Protein AF-A0A2T2RBT6-F1 (afdb_monomer)

Nearest PDB structures (foldseek):
  3sc3-assembly1_B  TM=4.408E-01  e=9.111E+00  Shewanella amazonensis SB2B
  5ucz-assembly1_A  TM=2.717E-01  e=7.027E+00  Helicobacter pylori 26695

pLDDT: mean 86.54, std 10.67, range [39.09, 97.81]

Sequence (163 aa):
MIICHKYQFIFLKTRKTAGSSVEIALSRLCDENDIVTTIAEEELRQEEGGRAGKNIPKSWYQYSPKDIAKLFLPLPNRKPEKSLLHNHVSAKRVKRYVSSEIWNNYLKITIERNPWDKAISHYYWAKGAKENYPSLSEHLRRLSEKHLHALSNWKIYTIRDCS

Radius of gyration: 17.79 Å; Cα contacts (8 Å, |Δi|>4): 204; chains: 1; bounding box: 43×40×44 Å

Foldseek 3Di:
DKQAPVQLADELEFPPQPVVVVLLVCQLVHDPVMARAADPPQVVSVVSNGDGHDFADDDPVPADPVNVVLVPDPDPPDDPDHGLDHHLDFPVSVPVVDDVVSVVPGHYDYGDDDLVSLLVSVQCVVCPPPPPDDDSVVVVVVCCVPPVCPSPSQRSRDDDDPD

Secondary structure (DSSP, 8-state):
-EEETTTTEEEE--SSSSHHHHHHHHHTT--SSSEE---S-HHHHHHTTPPPP---PPPGGG--HHHHHHHHS--TT-PPP--SS-TT--HHHHHHHS-HHHHHHSEEEE----HHHHHHHHHHHHHTT-SS---HHHHHHHHHHH-TTTT--HHHH-S----

Mean predicted aligned error: 6.75 Å

Structure (mmCIF, N/CA/C/O backbone):
data_AF-A0A2T2RBT6-F1
#
_entry.id   AF-A0A2T2RBT6-F1
#
loop_
_atom_site.group_PDB
_atom_site.id
_atom_site.type_symbol
_atom_site.label_atom_id
_atom_site.label_alt_id
_atom_site.label_comp_id
_atom_site.label_asym_id
_atom_site.label_entity_id
_atom_site.label_seq_id
_atom_site.pdbx_PDB_ins_code
_atom_site.Cartn_x
_atom_site.Cartn_y
_atom_site.Cartn_z
_atom_site.occupancy
_atom_site.B_iso_or_equiv
_atom_site.auth_seq_id
_atom_site.auth_comp_id
_atom_site.auth_asym_id
_atom_site.auth_atom_id
_atom_site.pdbx_PDB_model_num
ATOM 1 N N . MET A 1 1 ? 0.363 2.378 3.155 1.00 92.38 1 MET A N 1
ATOM 2 C CA . MET A 1 1 ? -0.772 1.697 3.823 1.00 92.38 1 MET A CA 1
ATOM 3 C C . MET A 1 1 ? -0.956 2.342 5.178 1.00 92.38 1 MET A C 1
ATOM 5 O O . MET A 1 1 ? 0.039 2.682 5.807 1.00 92.38 1 MET A O 1
ATOM 9 N N . ILE A 1 2 ? -2.211 2.564 5.567 1.00 95.56 2 ILE A N 1
ATOM 10 C CA . ILE A 1 2 ? -2.559 3.284 6.796 1.00 95.56 2 ILE A CA 1
ATOM 11 C C . ILE A 1 2 ? -3.573 2.468 7.599 1.00 95.56 2 ILE A C 1
ATOM 13 O O . ILE A 1 2 ? -4.487 1.889 7.011 1.00 95.56 2 ILE A O 1
ATOM 17 N N . ILE A 1 3 ? -3.423 2.441 8.919 1.00 96.12 3 ILE A N 1
ATOM 18 C CA . ILE A 1 3 ? -4.477 2.092 9.875 1.00 96.12 3 ILE A CA 1
ATOM 19 C C . ILE A 1 3 ? -4.633 3.314 10.777 1.00 96.12 3 ILE A C 1
ATOM 21 O O . ILE A 1 3 ? -3.709 3.633 11.520 1.00 96.12 3 ILE A O 1
ATOM 25 N N . CYS A 1 4 ? -5.768 3.998 10.665 1.00 96.69 4 CYS A N 1
ATOM 26 C CA . CYS A 1 4 ? -6.098 5.167 11.467 1.00 96.69 4 CYS A CA 1
ATOM 27 C C . CYS A 1 4 ? -7.187 4.789 12.469 1.00 96.69 4 CYS A C 1
ATOM 29 O O . CYS A 1 4 ? -8.312 4.460 12.090 1.00 96.69 4 CYS A O 1
ATOM 31 N N . HIS A 1 5 ? -6.835 4.809 13.744 1.00 96.12 5 HIS A N 1
ATOM 32 C CA . HIS A 1 5 ? -7.687 4.525 14.882 1.00 96.12 5 HIS A CA 1
ATOM 33 C C . HIS A 1 5 ? -8.616 5.693 15.192 1.00 96.12 5 HIS A C 1
ATOM 35 O O . HIS A 1 5 ? -9.794 5.457 15.459 1.00 96.12 5 HIS A O 1
ATOM 41 N N . LYS A 1 6 ? -8.133 6.937 15.064 1.00 95.12 6 LYS A N 1
ATOM 42 C CA . LYS A 1 6 ? -8.924 8.150 15.323 1.00 95.12 6 LYS A CA 1
ATOM 43 C C . LYS A 1 6 ? -10.203 8.224 14.485 1.00 95.12 6 LYS A C 1
ATOM 45 O O . LYS A 1 6 ? -11.274 8.491 15.019 1.00 95.12 6 LYS A O 1
ATOM 50 N N . TYR A 1 7 ? -10.094 7.959 13.184 1.00 97.06 7 TYR A N 1
ATOM 51 C CA . TYR A 1 7 ? -11.226 7.962 12.244 1.00 97.06 7 TYR A CA 1
ATOM 52 C C . TYR A 1 7 ? -11.655 6.554 11.812 1.00 97.06 7 TYR A C 1
ATOM 54 O O . TYR A 1 7 ? -12.448 6.407 10.884 1.00 97.06 7 TYR A O 1
ATOM 62 N N . GLN A 1 8 ? -11.119 5.523 12.470 1.00 97.31 8 GLN A N 1
ATOM 63 C CA . GLN A 1 8 ? -11.483 4.120 12.278 1.00 97.31 8 GLN A CA 1
ATOM 64 C C . GLN A 1 8 ? -11.481 3.674 10.807 1.00 97.31 8 GLN A C 1
ATOM 66 O O . GLN A 1 8 ? -12.462 3.119 10.307 1.00 97.31 8 GLN A O 1
ATOM 71 N N . PHE A 1 9 ? -10.371 3.884 10.095 1.00 97.75 9 PHE A N 1
ATOM 72 C CA . PHE A 1 9 ? -10.214 3.401 8.722 1.00 97.75 9 PHE A CA 1
ATOM 73 C C . PHE A 1 9 ? -8.903 2.647 8.487 1.00 97.75 9 PHE A C 1
ATOM 75 O O . PHE A 1 9 ? -7.900 2.823 9.175 1.00 97.75 9 PHE A O 1
ATOM 82 N N . ILE A 1 10 ? -8.907 1.801 7.459 1.00 97.31 10 ILE A N 1
ATOM 83 C CA . ILE A 1 10 ? -7.750 1.064 6.958 1.00 97.31 10 ILE A CA 1
ATOM 84 C C . ILE A 1 10 ? -7.601 1.375 5.469 1.00 97.31 10 ILE A C 1
ATOM 86 O O . ILE A 1 10 ? -8.445 0.985 4.662 1.00 97.31 10 ILE A O 1
ATOM 90 N N . PHE A 1 11 ? -6.508 2.031 5.085 1.00 97.06 11 PHE A N 1
ATOM 91 C CA . PHE A 1 11 ? -6.161 2.261 3.685 1.00 97.06 11 PHE A CA 1
ATOM 92 C C . PHE A 1 11 ? -5.228 1.164 3.155 1.00 97.06 11 PHE A C 1
ATOM 94 O O . PHE A 1 11 ? -4.020 1.130 3.433 1.00 97.06 11 PHE A O 1
ATOM 101 N N . LEU A 1 12 ? -5.791 0.272 2.342 1.00 95.38 12 LEU A N 1
ATOM 102 C CA . LEU A 1 12 ? -5.097 -0.839 1.696 1.00 95.38 12 LEU A CA 1
ATOM 103 C C . LEU A 1 12 ? -4.461 -0.360 0.384 1.00 95.38 12 LEU A C 1
ATOM 105 O O . LEU A 1 12 ? -5.086 -0.366 -0.678 1.00 95.38 12 LEU A O 1
ATOM 109 N N . LYS A 1 13 ? -3.195 0.066 0.466 1.00 92.62 13 LYS A N 1
ATOM 110 C CA . LYS A 1 13 ? -2.447 0.634 -0.668 1.00 92.62 13 LYS A CA 1
ATOM 111 C C . LYS A 1 13 ? -2.132 -0.415 -1.741 1.00 92.62 13 LYS A C 1
ATOM 113 O O . LYS A 1 13 ? -1.293 -1.293 -1.534 1.00 92.62 13 LYS A O 1
ATOM 118 N N . THR A 1 14 ? -2.700 -0.258 -2.928 1.00 91.19 14 THR A N 1
ATOM 119 C CA . THR A 1 14 ? -2.470 -1.094 -4.120 1.00 91.19 14 THR A CA 1
ATOM 120 C C . THR A 1 14 ? -1.301 -0.604 -4.978 1.00 91.19 14 THR A C 1
ATOM 122 O O . THR A 1 14 ? -0.799 0.506 -4.796 1.00 91.19 14 THR A O 1
ATOM 125 N N . ARG A 1 15 ? -0.800 -1.448 -5.891 1.00 87.81 15 ARG A N 1
ATOM 126 C CA . ARG A 1 15 ? 0.335 -1.111 -6.766 1.00 87.81 15 ARG A CA 1
ATOM 127 C C . ARG A 1 15 ? -0.147 -0.367 -8.006 1.00 87.81 15 ARG A C 1
ATOM 129 O O . ARG A 1 15 ? -1.138 -0.763 -8.611 1.00 87.81 15 ARG A O 1
ATOM 136 N N . LYS A 1 16 ? 0.638 0.626 -8.445 1.00 85.75 16 LYS A N 1
ATOM 137 C CA . LYS A 1 16 ? 0.480 1.327 -9.740 1.00 85.75 16 LYS A CA 1
ATOM 138 C C . LYS A 1 16 ? -0.869 2.052 -9.911 1.00 85.75 16 LYS A C 1
ATOM 140 O O . LYS A 1 16 ? -1.348 2.234 -11.023 1.00 85.75 16 LYS A O 1
ATOM 145 N N . THR A 1 17 ? -1.444 2.508 -8.803 1.00 79.44 17 THR A N 1
ATOM 146 C CA . THR A 1 17 ? -2.743 3.203 -8.720 1.00 79.44 17 THR A CA 1
ATOM 147 C C . THR A 1 17 ? -2.612 4.654 -8.249 1.00 79.44 17 THR A C 1
ATOM 149 O O . THR A 1 17 ? -3.573 5.225 -7.755 1.00 79.44 17 THR A O 1
ATOM 152 N N . ALA A 1 18 ? -1.408 5.237 -8.330 1.00 80.62 18 ALA A N 1
ATOM 153 C CA . ALA A 1 18 ? -1.083 6.529 -7.711 1.00 80.62 18 ALA A CA 1
ATOM 154 C C . ALA A 1 18 ? -1.364 6.581 -6.192 1.00 80.62 18 ALA A C 1
ATOM 156 O O . ALA A 1 18 ? -1.452 7.649 -5.606 1.00 80.62 18 ALA A O 1
ATOM 157 N N . GLY A 1 19 ? -1.433 5.428 -5.515 1.00 86.25 19 GLY A N 1
ATOM 158 C CA . GLY A 1 19 ? -1.776 5.369 -4.093 1.00 86.25 19 GLY A CA 1
ATOM 159 C C . GLY A 1 19 ? -0.799 6.069 -3.139 1.00 86.25 19 GLY A C 1
ATOM 160 O O . GLY A 1 19 ? -1.127 6.186 -1.966 1.00 86.25 19 GLY A O 1
ATOM 161 N N . SER A 1 20 ? 0.388 6.510 -3.584 1.00 90.31 20 SER A N 1
ATOM 162 C CA . SER A 1 20 ? 1.289 7.321 -2.745 1.00 90.31 20 SER A CA 1
ATOM 163 C C . SER A 1 20 ? 0.727 8.717 -2.472 1.00 90.31 20 SER A C 1
ATOM 165 O O . SER A 1 20 ? 0.800 9.146 -1.329 1.00 90.31 20 SER A O 1
ATOM 167 N N . SER A 1 21 ? 0.108 9.389 -3.451 1.00 92.00 21 SER A N 1
ATOM 168 C CA . SER A 1 21 ? -0.460 10.730 -3.231 1.00 92.00 21 SER A CA 1
ATOM 169 C C . SER A 1 21 ? -1.634 10.689 -2.254 1.00 92.00 21 SER A C 1
ATOM 171 O O . SER A 1 21 ? -1.704 11.490 -1.329 1.00 92.00 21 SER A O 1
ATOM 173 N N . VAL A 1 22 ? -2.513 9.693 -2.393 1.00 93.62 22 VAL A N 1
ATOM 174 C CA . VAL A 1 22 ? -3.621 9.495 -1.447 1.00 93.62 22 VAL A CA 1
ATOM 175 C C . VAL A 1 22 ? -3.112 9.096 -0.068 1.00 93.62 22 VAL A C 1
ATOM 177 O O . VAL A 1 22 ? -3.655 9.545 0.933 1.00 93.62 22 VAL A O 1
ATOM 180 N N . GLU A 1 23 ? -2.047 8.301 0.015 1.00 94.06 23 GLU A N 1
ATOM 181 C CA . GLU A 1 23 ? -1.426 7.999 1.303 1.00 94.06 23 GLU A CA 1
ATOM 182 C C . GLU A 1 23 ? -0.849 9.242 1.986 1.00 94.06 23 GLU A C 1
ATOM 184 O O . GLU A 1 23 ? -1.003 9.365 3.194 1.00 94.06 23 GLU A O 1
ATOM 189 N N . ILE A 1 24 ? -0.218 10.155 1.239 1.00 95.06 24 ILE A N 1
ATOM 190 C CA . ILE A 1 24 ? 0.266 11.440 1.768 1.00 95.06 24 ILE A CA 1
ATOM 191 C C . ILE A 1 24 ? -0.907 12.292 2.265 1.00 95.06 24 ILE A C 1
ATOM 193 O O . ILE A 1 24 ? -0.877 12.791 3.385 1.00 95.06 24 ILE A O 1
ATOM 197 N N . ALA A 1 25 ? -1.978 12.403 1.477 1.00 95.12 25 ALA A N 1
ATOM 198 C CA . ALA A 1 25 ? -3.156 13.167 1.876 1.00 95.12 25 ALA A CA 1
ATOM 199 C C . ALA A 1 25 ? -3.825 12.586 3.136 1.00 95.12 25 ALA A C 1
ATOM 201 O O . ALA A 1 25 ? -4.150 13.320 4.066 1.00 95.12 25 ALA A O 1
ATOM 202 N N . LEU A 1 26 ? -4.000 11.262 3.194 1.00 96.00 26 LEU A N 1
ATOM 203 C CA . LEU A 1 26 ? -4.628 10.579 4.328 1.00 96.00 26 LEU A CA 1
ATOM 204 C C . LEU A 1 26 ? -3.737 10.543 5.575 1.00 96.00 26 LEU A C 1
ATOM 206 O O . LEU A 1 26 ? -4.268 10.513 6.685 1.00 96.00 26 LEU A O 1
ATOM 210 N N . SER A 1 27 ? -2.407 10.559 5.438 1.00 96.19 27 SER A N 1
ATOM 211 C CA . SER A 1 27 ? -1.513 10.532 6.603 1.00 96.19 27 SER A CA 1
ATOM 212 C C . SER A 1 27 ? -1.588 11.810 7.438 1.00 96.19 27 SER A C 1
ATOM 214 O O . SER A 1 27 ? -1.213 11.781 8.605 1.00 96.19 27 SER A O 1
ATOM 216 N N . ARG A 1 28 ? -2.123 12.911 6.895 1.00 96.44 28 ARG A N 1
ATOM 217 C CA . ARG A 1 28 ? -2.422 14.154 7.636 1.00 96.44 28 ARG A CA 1
ATOM 218 C C . ARG A 1 28 ? -3.503 13.975 8.703 1.00 96.44 28 ARG A C 1
ATOM 220 O O . ARG A 1 28 ? -3.596 14.769 9.630 1.00 96.44 28 ARG A O 1
ATOM 227 N N . LEU A 1 29 ? -4.339 12.947 8.560 1.00 96.25 29 LEU A N 1
ATOM 228 C CA . LEU A 1 29 ? -5.391 12.616 9.521 1.00 96.25 29 LEU A CA 1
ATOM 229 C C . LEU A 1 29 ? -4.886 11.728 10.665 1.00 96.25 29 LEU A C 1
ATOM 231 O O . LEU A 1 29 ? -5.641 11.493 11.607 1.00 96.25 29 LEU A O 1
ATOM 235 N N . CYS A 1 30 ? -3.656 11.214 10.559 1.00 95.62 30 CYS A N 1
ATOM 236 C CA . CYS A 1 30 ? -3.122 10.204 11.462 1.00 95.62 30 CYS A CA 1
ATOM 237 C C . CYS A 1 30 ? -2.373 10.812 12.652 1.00 95.62 30 CYS A C 1
ATOM 239 O O . CYS A 1 30 ? -1.690 11.827 12.505 1.00 95.62 30 CYS A O 1
ATOM 241 N N . ASP A 1 31 ? -2.441 10.144 13.801 1.00 93.31 31 ASP A N 1
ATOM 242 C CA . ASP A 1 31 ? -1.726 10.520 15.024 1.00 93.31 31 ASP A CA 1
ATOM 243 C C . ASP A 1 31 ? -0.603 9.528 15.404 1.00 93.31 31 ASP A C 1
ATOM 245 O O . ASP A 1 31 ? -0.053 8.812 14.563 1.00 93.31 31 ASP A O 1
ATOM 249 N N . GLU A 1 32 ? -0.152 9.562 16.657 1.00 91.12 32 GLU A N 1
ATOM 250 C CA . GLU A 1 32 ? 0.917 8.710 17.190 1.00 91.12 32 GLU A CA 1
ATOM 251 C C . GLU A 1 32 ? 0.526 7.251 17.435 1.00 91.12 32 GLU A C 1
ATOM 253 O O . GLU A 1 32 ? 1.410 6.390 17.439 1.00 91.12 32 GLU A O 1
ATOM 258 N N . ASN A 1 33 ? -0.765 6.973 17.614 1.00 91.19 33 ASN A N 1
ATOM 259 C CA . ASN A 1 33 ? -1.278 5.622 17.818 1.00 91.19 33 ASN A CA 1
ATOM 260 C C . ASN A 1 33 ? -1.530 4.915 16.482 1.00 91.19 33 ASN A C 1
ATOM 262 O O . ASN A 1 33 ? -1.629 3.689 16.433 1.00 91.19 33 ASN A O 1
ATOM 266 N N . ASP A 1 34 ? -1.605 5.686 15.399 1.00 94.25 34 ASP A N 1
ATOM 267 C CA . ASP A 1 34 ? -1.874 5.206 14.055 1.00 94.25 34 ASP A CA 1
ATOM 268 C C . ASP A 1 34 ? -0.663 4.555 13.387 1.00 94.25 34 ASP A C 1
ATOM 270 O O . ASP A 1 34 ? 0.507 4.852 13.646 1.00 94.25 34 ASP A O 1
ATOM 274 N N . ILE A 1 35 ? -0.955 3.659 12.448 1.00 93.56 35 ILE A N 1
ATOM 275 C CA . ILE A 1 35 ? 0.067 2.964 11.675 1.00 93.56 35 ILE A CA 1
ATOM 276 C C . ILE A 1 35 ? 0.111 3.561 10.284 1.00 93.56 35 ILE A C 1
ATOM 278 O O . ILE A 1 35 ? -0.806 3.374 9.490 1.00 93.56 35 ILE A O 1
ATOM 282 N N . VAL A 1 36 ? 1.232 4.195 9.959 1.00 93.88 36 VAL A N 1
ATOM 283 C CA . VAL A 1 36 ? 1.540 4.690 8.617 1.00 93.88 36 VAL A CA 1
ATOM 284 C C . VAL A 1 36 ? 2.797 3.984 8.130 1.00 93.88 36 VAL A C 1
ATOM 286 O O . VAL A 1 36 ? 3.830 4.012 8.795 1.00 93.88 36 VAL A O 1
ATOM 289 N N . THR A 1 37 ? 2.739 3.322 6.975 1.00 92.31 37 THR A N 1
ATOM 290 C CA . THR A 1 37 ? 3.936 2.688 6.404 1.00 92.31 37 THR A CA 1
ATOM 291 C C . THR A 1 37 ? 4.845 3.713 5.726 1.00 92.31 37 THR A C 1
ATOM 293 O O . THR A 1 37 ? 4.383 4.709 5.165 1.00 92.31 37 THR A O 1
ATOM 296 N N . THR A 1 38 ? 6.147 3.439 5.728 1.00 89.94 38 THR A N 1
ATOM 297 C CA . THR A 1 38 ? 7.153 4.230 5.001 1.00 89.94 38 THR A CA 1
ATOM 298 C C . THR A 1 38 ? 6.905 4.203 3.490 1.00 89.94 38 THR A C 1
ATOM 300 O O . THR A 1 38 ? 6.496 3.177 2.929 1.00 89.94 38 THR A O 1
ATOM 303 N N . ILE A 1 39 ? 7.131 5.333 2.820 1.00 89.38 39 ILE A N 1
ATOM 304 C CA . ILE A 1 39 ? 7.083 5.456 1.353 1.00 89.38 39 ILE A CA 1
ATOM 305 C C . ILE A 1 39 ? 8.401 6.030 0.828 1.00 89.38 39 ILE A C 1
ATOM 307 O O . ILE A 1 39 ? 9.287 6.347 1.612 1.00 89.38 39 ILE A O 1
ATOM 311 N N . ALA A 1 40 ? 8.563 6.076 -0.496 1.00 87.50 40 ALA A N 1
ATOM 312 C CA . ALA A 1 40 ? 9.757 6.671 -1.094 1.00 87.50 40 ALA A CA 1
ATOM 313 C C . ALA A 1 40 ? 9.716 8.204 -1.018 1.00 87.50 40 ALA A C 1
ATOM 315 O O . ALA A 1 40 ? 10.754 8.831 -0.899 1.00 87.50 40 ALA A O 1
ATOM 316 N N . GLU A 1 41 ? 8.516 8.780 -1.075 1.00 90.81 41 GLU A N 1
ATOM 317 C CA . GLU A 1 41 ? 8.254 10.218 -1.089 1.00 90.81 41 GLU A CA 1
ATOM 318 C C . GLU A 1 41 ? 8.011 10.775 0.331 1.00 90.81 41 GLU A C 1
ATOM 320 O O . GLU A 1 41 ? 6.989 11.412 0.592 1.00 90.81 41 GLU A O 1
ATOM 325 N N . GLU A 1 42 ? 8.889 10.455 1.286 1.00 91.25 42 GLU A N 1
ATOM 326 C CA . GLU A 1 42 ? 8.681 10.809 2.699 1.00 91.25 42 GLU A CA 1
ATOM 327 C C . GLU A 1 42 ? 8.893 12.305 2.962 1.00 91.25 42 GLU A C 1
ATOM 329 O O . GLU A 1 42 ? 8.171 12.879 3.773 1.00 91.25 42 GLU A O 1
ATOM 334 N N . GLU A 1 43 ? 9.815 12.947 2.239 1.00 92.56 43 GLU A N 1
ATOM 335 C CA . GLU A 1 43 ? 10.034 14.395 2.310 1.00 92.56 43 GLU A CA 1
ATOM 336 C C . GLU A 1 43 ? 8.761 15.148 1.902 1.00 92.56 43 GLU A C 1
ATOM 338 O O . GLU A 1 43 ? 8.225 15.931 2.683 1.00 92.56 43 GLU A O 1
ATOM 343 N N . LEU A 1 44 ? 8.190 14.798 0.742 1.00 93.44 44 LEU A N 1
ATOM 344 C CA . LEU A 1 44 ? 6.924 15.364 0.259 1.00 93.44 44 LEU A CA 1
ATOM 345 C C . LEU A 1 44 ? 5.776 15.127 1.244 1.00 93.44 44 LEU A C 1
ATOM 347 O O . LEU A 1 44 ? 4.920 15.986 1.437 1.00 93.44 44 LEU A O 1
ATOM 351 N N . ARG A 1 45 ? 5.738 13.955 1.892 1.00 94.12 45 ARG A N 1
ATOM 352 C CA . ARG A 1 45 ? 4.727 13.681 2.916 1.00 94.12 45 ARG A CA 1
ATOM 353 C C . ARG A 1 45 ? 4.818 14.675 4.069 1.00 94.12 45 ARG A C 1
ATOM 355 O O . ARG A 1 45 ? 3.781 15.136 4.537 1.00 94.12 45 ARG A O 1
ATOM 362 N N . GLN A 1 46 ? 6.028 14.946 4.546 1.00 93.31 46 GLN A N 1
ATOM 363 C CA . GLN A 1 46 ? 6.257 15.850 5.669 1.00 93.31 46 GLN A CA 1
ATOM 364 C C . GLN A 1 46 ? 5.965 17.304 5.290 1.00 93.31 46 GLN A C 1
ATOM 366 O O . GLN A 1 46 ? 5.325 18.003 6.071 1.00 93.31 46 GLN A O 1
ATOM 371 N N . GLU A 1 47 ? 6.361 17.729 4.087 1.00 95.38 47 GLU A N 1
ATOM 372 C CA . GLU A 1 47 ? 6.052 19.058 3.539 1.00 95.38 47 GLU A CA 1
ATOM 373 C C . GLU A 1 47 ? 4.539 19.318 3.478 1.00 95.38 47 GLU A C 1
ATOM 375 O O . GLU A 1 47 ? 4.070 20.384 3.870 1.00 95.38 47 GLU A O 1
ATOM 380 N N . GLU A 1 48 ? 3.753 18.308 3.097 1.00 95.00 48 GLU A N 1
ATOM 381 C CA . GLU A 1 48 ? 2.284 18.365 3.070 1.00 95.00 48 GLU A CA 1
ATOM 382 C C . GLU A 1 48 ? 1.627 18.227 4.464 1.00 95.00 48 GLU A C 1
ATOM 384 O O . GLU A 1 48 ? 0.399 18.125 4.580 1.00 95.00 48 GLU A O 1
ATOM 389 N N . GLY A 1 49 ? 2.420 18.193 5.541 1.00 93.50 49 GLY A N 1
ATOM 390 C CA . GLY A 1 49 ? 1.950 18.048 6.924 1.00 93.50 49 GLY A CA 1
ATOM 391 C C . GLY A 1 49 ? 1.465 16.639 7.276 1.00 93.50 49 GLY A C 1
ATOM 392 O O . GLY A 1 49 ? 0.713 16.448 8.233 1.00 93.50 49 GLY A O 1
ATOM 393 N N . GLY A 1 50 ? 1.835 15.639 6.480 1.00 93.19 50 GLY A N 1
ATOM 394 C CA . GLY A 1 50 ? 1.471 14.246 6.685 1.00 93.19 50 GLY A CA 1
ATOM 395 C C . GLY A 1 50 ? 2.328 13.556 7.747 1.00 93.19 50 GLY A C 1
ATOM 396 O O . GLY A 1 50 ? 3.526 13.802 7.886 1.00 93.19 50 GLY A O 1
ATOM 397 N N . ARG A 1 51 ? 1.728 12.610 8.477 1.00 93.44 51 ARG A N 1
ATOM 398 C CA . ARG A 1 51 ? 2.426 11.828 9.504 1.00 93.44 51 ARG A CA 1
ATOM 399 C C . ARG A 1 51 ? 3.511 10.937 8.903 1.00 93.44 51 ARG A C 1
ATOM 401 O O . ARG A 1 51 ? 3.213 10.094 8.059 1.00 93.44 51 ARG A O 1
ATOM 408 N N . ALA A 1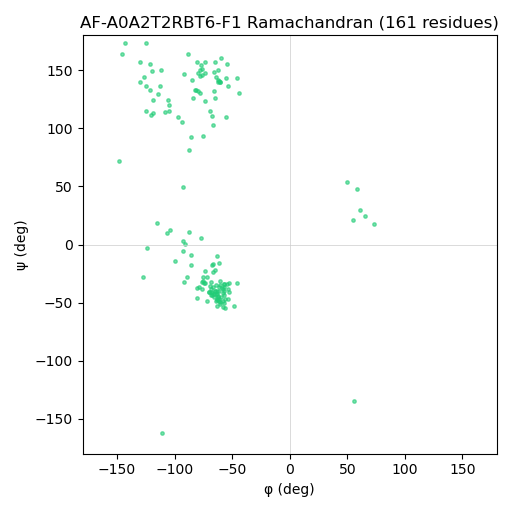 52 ? 4.738 11.053 9.414 1.00 91.69 52 ALA A N 1
ATOM 409 C CA . ALA A 1 52 ? 5.847 10.232 8.942 1.00 91.69 52 ALA A CA 1
ATOM 410 C C . ALA A 1 52 ? 5.603 8.727 9.155 1.00 91.69 52 ALA A C 1
ATOM 412 O O . ALA A 1 52 ? 5.096 8.312 10.202 1.00 91.69 52 ALA A O 1
ATOM 413 N N . GLY A 1 53 ? 5.998 7.915 8.177 1.00 88.69 53 GLY A N 1
ATOM 414 C CA . GLY A 1 53 ? 5.839 6.468 8.202 1.00 88.69 53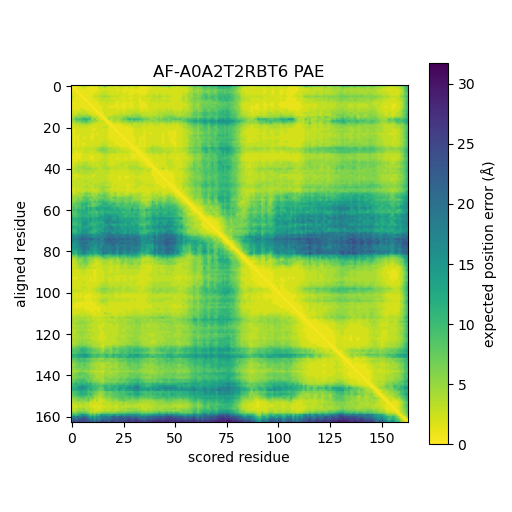 GLY A CA 1
ATOM 415 C C . GLY A 1 53 ? 6.814 5.784 9.159 1.00 88.69 53 GLY A C 1
ATOM 416 O O . GLY A 1 53 ? 7.961 6.199 9.313 1.00 88.69 53 GLY A O 1
ATOM 417 N N . LYS A 1 54 ? 6.385 4.677 9.769 1.00 85.50 54 LYS A N 1
ATOM 418 C CA . LYS A 1 54 ? 7.205 3.860 10.669 1.00 85.50 54 LYS A CA 1
ATOM 419 C C . LYS A 1 54 ? 7.232 2.409 10.201 1.00 85.50 54 LYS A C 1
ATOM 421 O O . LYS A 1 54 ? 6.211 1.827 9.838 1.00 85.50 54 LYS A O 1
ATOM 426 N N . ASN A 1 55 ? 8.417 1.804 10.223 1.00 79.62 55 ASN A N 1
ATOM 427 C CA . ASN A 1 55 ? 8.555 0.369 9.995 1.00 79.62 55 ASN A CA 1
ATOM 428 C C . ASN A 1 55 ? 8.202 -0.386 11.279 1.00 79.62 55 ASN A C 1
ATOM 430 O O . ASN A 1 55 ? 8.695 -0.058 12.357 1.00 79.62 55 ASN A O 1
ATOM 434 N N . ILE A 1 56 ? 7.371 -1.417 11.151 1.00 79.88 56 ILE A N 1
ATOM 435 C CA . ILE A 1 56 ? 6.995 -2.290 12.260 1.00 79.88 56 ILE A CA 1
ATOM 436 C C . ILE A 1 56 ? 7.904 -3.519 12.191 1.00 79.88 56 ILE A C 1
ATOM 438 O O . ILE A 1 56 ? 7.768 -4.310 11.251 1.00 79.88 56 ILE A O 1
ATOM 442 N N . PRO A 1 57 ? 8.847 -3.699 13.130 1.00 73.25 57 PRO A N 1
ATOM 443 C CA . PRO A 1 57 ? 9.719 -4.865 13.119 1.00 73.25 57 PRO A CA 1
ATOM 444 C C . PRO A 1 57 ? 8.896 -6.144 13.294 1.00 73.25 57 PRO A C 1
ATOM 446 O O . PRO A 1 57 ? 7.828 -6.146 13.911 1.00 73.25 57 PRO A O 1
ATOM 449 N N . LYS A 1 58 ? 9.382 -7.247 12.728 1.00 75.19 58 LYS A N 1
ATOM 450 C CA . LYS A 1 58 ? 8.788 -8.558 12.976 1.00 75.19 58 LYS A CA 1
ATOM 451 C C . LYS A 1 58 ? 9.201 -9.067 14.352 1.00 75.19 58 LYS A C 1
ATOM 453 O O . LYS A 1 58 ? 10.338 -8.883 14.773 1.00 75.19 58 LYS A O 1
ATOM 458 N N . SER A 1 59 ? 8.301 -9.787 15.013 1.00 76.19 59 SER A N 1
ATOM 459 C CA . SER A 1 59 ? 8.675 -10.623 16.158 1.00 76.19 59 SER A CA 1
ATOM 460 C C . SER A 1 59 ? 9.358 -11.900 15.668 1.00 76.19 59 SER A C 1
ATOM 462 O O . SER A 1 59 ? 9.036 -12.394 14.589 1.00 76.19 59 SER A O 1
ATOM 464 N N . TRP A 1 60 ? 10.252 -12.477 16.471 1.00 68.31 60 TRP A N 1
ATOM 465 C CA . TRP A 1 60 ? 11.074 -13.632 16.088 1.00 68.31 60 TRP A CA 1
ATOM 466 C C . TRP A 1 60 ? 10.277 -14.857 15.586 1.00 68.31 60 TRP A C 1
ATOM 468 O O . TRP A 1 60 ? 10.696 -15.520 14.642 1.00 68.31 60 TRP A O 1
ATOM 478 N N . TYR A 1 61 ? 9.074 -15.108 16.118 1.00 73.25 61 TYR A N 1
ATOM 479 C CA . TYR A 1 61 ? 8.184 -16.189 15.657 1.00 73.25 61 TYR A CA 1
ATOM 480 C C . TYR A 1 61 ? 7.638 -15.992 14.230 1.00 73.25 61 TYR A C 1
ATOM 482 O O . TYR A 1 61 ? 7.101 -16.915 13.624 1.00 73.25 61 TYR A O 1
ATOM 490 N N . GLN A 1 62 ? 7.713 -14.772 13.693 1.00 74.25 62 GLN A N 1
ATOM 491 C CA . GLN A 1 62 ? 7.215 -14.423 12.359 1.00 74.25 62 GLN A CA 1
ATOM 492 C C . GLN A 1 62 ? 8.291 -14.573 11.273 1.00 74.25 62 GLN A C 1
ATOM 494 O O . GLN A 1 62 ? 8.035 -14.280 10.095 1.00 74.25 62 GLN A O 1
ATOM 499 N N . TYR A 1 63 ? 9.499 -14.993 11.652 1.00 70.88 63 TYR A N 1
ATOM 500 C CA . TYR A 1 63 ? 10.581 -15.278 10.725 1.00 70.88 63 TYR A CA 1
ATOM 501 C C . TYR A 1 63 ? 10.392 -16.674 10.148 1.00 70.88 63 TYR A C 1
ATOM 503 O O . TYR A 1 63 ? 10.157 -17.641 10.869 1.00 70.88 63 TYR A O 1
ATOM 511 N N . SER A 1 64 ? 10.514 -16.795 8.828 1.00 75.12 64 SER A N 1
ATOM 512 C CA . SER A 1 64 ? 10.631 -18.120 8.225 1.00 75.12 64 SER A CA 1
ATOM 513 C C . SER A 1 64 ? 12.025 -18.698 8.504 1.00 75.12 64 SER A C 1
ATOM 515 O O . SER A 1 64 ? 12.974 -17.924 8.649 1.00 75.12 64 SER A O 1
ATOM 517 N N . PRO A 1 65 ? 12.215 -20.029 8.472 1.00 78.31 65 PRO A N 1
ATOM 518 C CA . PRO A 1 65 ? 13.544 -20.631 8.619 1.00 78.31 65 PRO A CA 1
ATOM 519 C C . PRO A 1 65 ? 14.589 -20.053 7.647 1.00 78.31 65 PRO A C 1
ATOM 521 O O . PRO A 1 65 ? 15.751 -19.884 8.000 1.00 78.31 65 PRO A O 1
ATOM 524 N N . LYS A 1 66 ? 14.168 -19.660 6.434 1.00 76.00 66 LYS A N 1
ATOM 525 C CA . LYS A 1 66 ? 15.028 -18.985 5.446 1.00 76.00 66 LYS A CA 1
ATOM 526 C C . LYS A 1 66 ? 15.416 -17.562 5.859 1.00 76.00 66 LYS A C 1
ATOM 528 O O . LYS A 1 66 ? 16.521 -17.128 5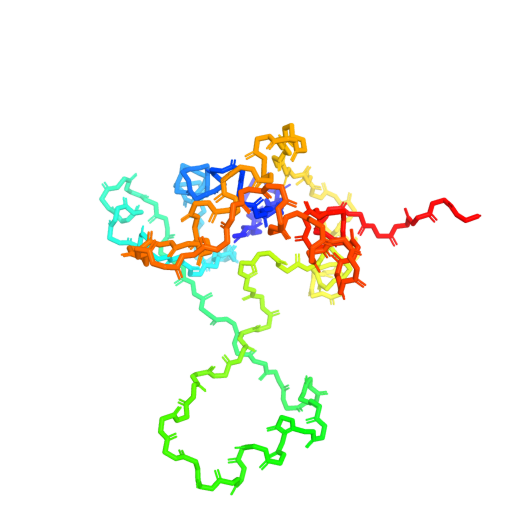.543 1.00 76.00 66 LYS A O 1
ATOM 533 N N . ASP A 1 67 ? 14.517 -16.827 6.514 1.00 73.62 67 ASP A N 1
ATOM 534 C CA . ASP A 1 67 ? 14.804 -15.483 7.033 1.00 73.62 67 ASP A CA 1
ATOM 535 C C . ASP A 1 67 ? 15.783 -15.564 8.211 1.00 73.62 67 ASP A C 1
ATOM 537 O O . ASP A 1 67 ? 16.729 -14.784 8.260 1.00 73.62 67 ASP A O 1
ATOM 541 N N . ILE A 1 68 ? 15.606 -16.558 9.092 1.00 75.44 68 ILE A N 1
ATOM 542 C CA . ILE A 1 68 ? 16.530 -16.856 10.196 1.00 75.44 68 ILE A CA 1
ATOM 543 C C . ILE A 1 68 ? 17.910 -17.226 9.641 1.00 75.44 68 ILE A C 1
ATOM 545 O O . ILE A 1 68 ? 18.904 -16.632 10.041 1.00 75.44 68 ILE A O 1
ATOM 549 N N . ALA A 1 69 ? 17.990 -18.122 8.652 1.00 78.69 69 ALA A N 1
ATOM 550 C CA . ALA A 1 69 ? 19.261 -18.494 8.024 1.00 78.69 69 ALA A CA 1
ATOM 551 C C . ALA A 1 69 ? 19.998 -17.281 7.423 1.00 78.69 69 ALA A C 1
ATOM 553 O O . ALA A 1 69 ? 21.200 -17.117 7.616 1.00 78.69 69 ALA A O 1
ATOM 554 N N . LYS A 1 70 ? 19.276 -16.370 6.755 1.00 73.50 70 LYS A N 1
ATOM 555 C CA . LYS A 1 70 ? 19.845 -15.101 6.262 1.00 73.50 70 LYS A CA 1
ATOM 556 C C . LYS A 1 70 ? 20.258 -14.149 7.379 1.00 73.50 70 LYS A C 1
ATOM 558 O O . LYS A 1 70 ? 21.091 -13.280 7.137 1.00 73.50 70 LYS A O 1
ATOM 563 N N . LEU A 1 71 ? 19.673 -14.283 8.570 1.00 75.38 71 LEU A N 1
ATOM 564 C CA . LEU A 1 71 ? 20.027 -13.468 9.722 1.00 75.38 71 LEU A CA 1
ATOM 565 C C . LEU A 1 71 ? 21.438 -13.798 10.233 1.00 75.38 71 LEU A C 1
ATOM 567 O O . LEU A 1 71 ? 22.130 -12.893 10.700 1.00 75.38 71 LEU A O 1
ATOM 571 N N . PHE A 1 72 ? 21.859 -15.057 10.091 1.00 77.31 72 PHE A N 1
ATOM 572 C CA . PHE A 1 72 ? 23.154 -15.565 10.551 1.00 77.31 72 PHE A CA 1
ATOM 573 C C . PHE A 1 72 ? 24.218 -15.679 9.444 1.00 77.31 72 PHE A C 1
ATOM 575 O O . PHE A 1 72 ? 25.398 -15.806 9.752 1.00 77.31 72 PHE A O 1
ATOM 582 N N . LEU A 1 73 ? 23.843 -15.594 8.161 1.00 79.44 73 LEU A N 1
ATOM 583 C CA . LEU A 1 73 ? 24.797 -15.578 7.044 1.00 79.44 73 LEU A CA 1
ATOM 584 C C . LEU A 1 73 ? 25.457 -14.189 6.875 1.00 79.44 73 LEU A C 1
ATOM 586 O O . LEU A 1 73 ? 24.739 -13.185 6.775 1.00 79.44 73 LEU A O 1
ATOM 590 N N . PRO A 1 74 ? 26.799 -14.101 6.771 1.00 70.38 74 PRO A N 1
ATOM 591 C CA . PRO A 1 74 ? 27.498 -12.854 6.475 1.00 70.38 74 PRO A CA 1
ATOM 592 C C . PRO A 1 74 ? 27.344 -12.521 4.985 1.00 70.38 74 PRO A C 1
ATOM 594 O O . PRO A 1 74 ? 28.087 -13.005 4.135 1.00 70.38 74 PRO A O 1
ATOM 597 N N . LEU A 1 75 ? 26.333 -11.717 4.656 1.00 74.19 75 LEU A N 1
ATOM 598 C CA . LEU A 1 75 ? 26.064 -11.269 3.289 1.00 74.19 75 LEU A CA 1
ATOM 599 C C . LEU A 1 75 ? 26.466 -9.795 3.119 1.00 74.19 75 LEU A C 1
ATOM 601 O O . LEU A 1 75 ? 25.928 -8.950 3.846 1.00 74.19 75 LEU A O 1
ATOM 605 N N . PRO A 1 76 ? 27.339 -9.449 2.151 1.00 59.62 76 PRO A N 1
ATOM 606 C CA . PRO A 1 76 ? 27.561 -8.054 1.782 1.00 59.62 76 PRO A CA 1
ATOM 607 C C . PRO A 1 76 ? 26.248 -7.441 1.266 1.00 59.62 76 PRO A C 1
ATOM 609 O O . PRO A 1 76 ? 25.470 -8.102 0.575 1.00 59.62 76 PRO A O 1
ATOM 612 N N . ASN A 1 77 ? 25.976 -6.180 1.619 1.00 60.84 77 ASN A N 1
ATOM 613 C CA . ASN A 1 77 ? 24.737 -5.458 1.286 1.00 60.84 77 ASN A CA 1
ATOM 614 C C . ASN A 1 77 ? 23.447 -6.123 1.799 1.00 60.84 77 ASN A C 1
ATOM 616 O O . ASN A 1 77 ? 22.453 -6.264 1.075 1.00 60.84 77 ASN A O 1
ATOM 620 N N . ARG A 1 78 ? 23.445 -6.518 3.077 1.00 61.59 78 ARG A N 1
ATOM 621 C CA . ARG A 1 78 ? 22.254 -7.031 3.761 1.00 61.59 78 ARG A CA 1
ATOM 622 C C . ARG A 1 78 ? 21.106 -6.022 3.665 1.00 61.59 78 ARG A C 1
ATOM 624 O O . ARG A 1 78 ? 21.136 -4.960 4.277 1.00 61.59 78 ARG A O 1
ATOM 631 N N . LYS A 1 79 ? 20.075 -6.364 2.886 1.00 57.72 79 LYS A N 1
ATOM 632 C CA . LYS A 1 79 ? 18.863 -5.542 2.786 1.00 57.72 79 LYS A CA 1
ATOM 633 C C . LYS A 1 79 ? 18.182 -5.469 4.158 1.00 57.72 79 LYS A C 1
ATOM 635 O O . LYS A 1 79 ? 18.113 -6.508 4.824 1.00 57.72 79 LYS A O 1
ATOM 640 N N . PRO A 1 80 ? 17.659 -4.295 4.561 1.00 56.84 80 PRO A N 1
ATOM 641 C CA . PRO A 1 80 ? 16.911 -4.165 5.801 1.00 56.84 80 PRO A CA 1
ATOM 642 C C . PRO A 1 80 ? 15.763 -5.169 5.808 1.00 56.84 80 PRO A C 1
ATOM 644 O O . PRO A 1 80 ? 15.172 -5.497 4.771 1.00 56.84 80 PRO A O 1
ATOM 647 N N . GLU A 1 81 ? 15.498 -5.715 6.984 1.00 60.75 81 GLU A N 1
ATOM 648 C CA . GLU A 1 81 ? 14.540 -6.791 7.112 1.00 60.75 81 GLU A CA 1
ATOM 649 C C . GLU A 1 81 ? 13.120 -6.325 6.765 1.00 60.75 81 GLU A C 1
ATOM 651 O O . GLU A 1 81 ? 12.740 -5.170 6.965 1.00 60.75 81 GLU A O 1
ATOM 656 N N . LYS A 1 82 ? 12.311 -7.232 6.212 1.00 62.94 82 LYS A N 1
ATOM 657 C CA . LYS A 1 82 ? 10.951 -6.898 5.789 1.00 62.94 82 LYS A CA 1
ATOM 658 C C . LYS A 1 82 ? 10.081 -6.596 7.009 1.00 62.94 82 LYS A C 1
ATOM 660 O O . LYS A 1 82 ? 9.688 -7.525 7.710 1.00 62.94 82 LYS A O 1
ATOM 665 N N . SER A 1 83 ? 9.701 -5.329 7.164 1.00 72.62 83 SER A N 1
ATOM 666 C CA . SER A 1 83 ? 8.674 -4.867 8.106 1.00 72.62 83 SER A CA 1
ATOM 667 C C . SER A 1 83 ? 7.406 -5.738 8.060 1.00 72.62 83 SER A C 1
ATOM 669 O O . SER A 1 83 ? 6.983 -6.230 6.998 1.00 72.62 83 SER A O 1
ATOM 671 N N . LEU A 1 84 ? 6.787 -5.943 9.224 1.00 79.31 84 LEU A N 1
ATOM 672 C CA . LEU A 1 84 ? 5.564 -6.722 9.397 1.00 79.31 84 LEU A CA 1
ATOM 673 C C . LEU A 1 84 ? 4.430 -6.164 8.532 1.00 79.31 84 LEU A C 1
ATOM 675 O O . LEU A 1 84 ? 3.764 -6.936 7.832 1.00 79.31 84 LEU A O 1
ATOM 679 N N . LEU A 1 85 ? 4.297 -4.840 8.513 1.00 82.44 85 LEU A N 1
ATOM 680 C CA . LEU A 1 85 ? 3.443 -4.088 7.604 1.00 82.44 85 LEU A CA 1
ATOM 681 C C . LEU A 1 85 ? 4.317 -3.236 6.683 1.00 82.44 85 LEU A C 1
ATOM 683 O O . LEU A 1 85 ? 5.227 -2.541 7.122 1.00 82.44 85 LEU A O 1
ATOM 687 N N . HIS A 1 86 ? 4.072 -3.334 5.385 1.00 83.31 86 HIS A N 1
ATOM 688 C CA . HIS A 1 86 ? 4.780 -2.585 4.352 1.00 83.31 86 HIS A CA 1
ATOM 689 C C . HIS A 1 86 ? 3.790 -2.214 3.249 1.00 83.31 86 HIS A C 1
ATOM 691 O O . HIS A 1 86 ? 2.641 -2.671 3.245 1.00 83.31 86 HIS A O 1
ATOM 697 N N . ASN A 1 87 ? 4.237 -1.404 2.293 1.00 83.56 87 ASN A N 1
ATOM 698 C CA . ASN A 1 87 ? 3.434 -1.082 1.120 1.00 83.56 87 ASN A CA 1
ATOM 699 C C . ASN A 1 87 ? 2.945 -2.355 0.418 1.00 83.56 87 ASN A C 1
ATOM 701 O O . ASN A 1 87 ? 3.712 -3.296 0.221 1.00 83.56 87 ASN A O 1
ATOM 705 N N . HIS A 1 88 ? 1.675 -2.368 0.011 1.00 87.94 88 HIS A N 1
ATOM 706 C CA . HIS A 1 88 ? 1.065 -3.476 -0.737 1.00 87.94 88 HIS A CA 1
ATOM 707 C C . HIS A 1 88 ? 0.963 -4.801 0.031 1.00 87.94 88 HIS A C 1
ATOM 709 O O . HIS A 1 88 ? 0.906 -5.875 -0.573 1.00 87.94 88 HIS A O 1
ATOM 715 N N . VAL A 1 89 ? 0.931 -4.740 1.364 1.00 89.75 89 VAL A N 1
ATOM 716 C CA . VAL A 1 89 ? 0.641 -5.905 2.202 1.00 89.75 89 VAL A CA 1
ATOM 717 C C . VAL A 1 89 ? -0.760 -6.462 1.904 1.00 89.75 89 VAL A C 1
ATOM 719 O O . VAL A 1 89 ? -1.713 -5.715 1.705 1.00 89.75 89 VAL A O 1
ATOM 722 N N . SER A 1 90 ? -0.897 -7.792 1.871 1.00 91.56 90 SER A N 1
ATOM 723 C CA . SER A 1 90 ? -2.185 -8.455 1.619 1.00 91.56 90 SER A CA 1
ATOM 724 C C . SER A 1 90 ? -3.210 -8.171 2.721 1.00 91.56 90 SER A C 1
ATOM 726 O O . SER A 1 90 ? -2.838 -8.245 3.898 1.00 91.56 90 SER A O 1
ATOM 728 N N . ALA A 1 91 ? -4.494 -8.030 2.378 1.00 92.50 91 ALA A N 1
ATOM 729 C CA . ALA A 1 91 ? -5.587 -7.852 3.341 1.00 92.50 91 ALA A CA 1
ATOM 730 C C . ALA A 1 91 ? -5.588 -8.938 4.430 1.00 92.50 91 ALA A C 1
ATOM 732 O O . ALA A 1 91 ? -5.723 -8.642 5.613 1.00 92.50 91 ALA A O 1
ATOM 733 N N . LYS A 1 92 ? -5.319 -10.198 4.058 1.00 91.50 92 LYS A N 1
ATOM 734 C CA . LYS A 1 92 ? -5.217 -11.329 5.001 1.00 91.50 92 LYS A CA 1
ATOM 735 C C . LYS A 1 92 ? -4.170 -11.107 6.097 1.00 91.50 92 LYS A C 1
ATOM 737 O O . LYS A 1 92 ? -4.368 -11.530 7.230 1.00 91.50 92 LYS A O 1
ATOM 742 N N . ARG A 1 93 ? -3.046 -10.470 5.764 1.00 89.94 93 ARG A N 1
ATOM 743 C CA . ARG A 1 93 ? -1.966 -10.178 6.717 1.00 89.94 93 ARG A CA 1
ATOM 744 C C . ARG A 1 93 ? -2.300 -8.974 7.588 1.00 89.94 93 ARG A C 1
ATOM 746 O O . ARG A 1 93 ? -2.012 -9.030 8.775 1.00 89.94 93 ARG A O 1
ATOM 753 N N . VAL A 1 94 ? -2.965 -7.960 7.032 1.00 92.00 94 VAL A N 1
ATOM 754 C CA . VAL A 1 94 ? -3.506 -6.844 7.822 1.00 92.00 94 VAL A CA 1
ATOM 755 C C . VAL A 1 94 ? -4.522 -7.359 8.837 1.00 92.00 94 VAL A C 1
ATOM 757 O O . VAL A 1 94 ? -4.351 -7.110 10.020 1.00 92.00 94 VAL A O 1
ATOM 760 N N . LYS A 1 95 ? -5.491 -8.178 8.410 1.00 92.38 95 LYS A N 1
ATOM 761 C CA . LYS A 1 95 ? -6.501 -8.794 9.285 1.00 92.38 95 LYS A CA 1
ATOM 762 C C . LYS A 1 95 ? -5.913 -9.637 10.420 1.00 92.38 95 LYS A C 1
ATOM 764 O O . LYS A 1 95 ? -6.518 -9.723 11.472 1.00 92.38 95 LYS A O 1
ATOM 769 N N . ARG A 1 96 ? -4.780 -10.310 10.199 1.00 89.75 96 ARG A N 1
ATOM 770 C CA . ARG A 1 96 ? -4.089 -11.069 11.260 1.00 89.75 96 ARG A CA 1
ATOM 771 C C . ARG A 1 96 ? -3.346 -10.171 12.241 1.00 89.75 96 ARG A C 1
ATOM 773 O O . ARG A 1 96 ? -3.073 -10.602 13.351 1.00 89.75 96 ARG A O 1
ATOM 780 N N . TYR A 1 97 ? -2.919 -9.004 11.773 1.00 90.06 97 TYR A N 1
ATOM 781 C CA . TYR A 1 97 ? -2.178 -8.050 12.578 1.00 90.06 97 TYR A CA 1
ATOM 782 C C . TYR A 1 97 ? -3.117 -7.234 13.469 1.00 90.06 97 TYR A C 1
ATOM 784 O O . TYR A 1 97 ? -2.846 -7.077 14.653 1.00 90.06 97 TYR A O 1
ATOM 792 N N . VAL A 1 98 ? -4.223 -6.738 12.908 1.00 90.12 98 VAL A N 1
ATOM 793 C CA . VAL A 1 98 ? -5.260 -6.052 13.687 1.00 90.12 98 VAL A CA 1
ATOM 794 C C . VAL A 1 98 ? -6.173 -7.068 14.379 1.00 90.12 98 VAL A C 1
ATOM 796 O O . VAL A 1 98 ? -6.299 -8.204 13.924 1.00 90.12 98 VAL A O 1
ATOM 799 N N . SER A 1 99 ? -6.841 -6.671 15.462 1.00 90.38 99 SER A N 1
ATOM 800 C CA . SER A 1 99 ? -7.862 -7.518 16.087 1.00 90.38 99 SER A CA 1
ATOM 801 C C . SER A 1 99 ? -9.064 -7.722 15.151 1.00 90.38 99 SER A C 1
ATOM 803 O O . SER A 1 99 ? -9.333 -6.909 14.260 1.00 90.38 99 SER A O 1
ATOM 805 N N . SER A 1 100 ? -9.827 -8.801 15.362 1.00 93.19 100 SER A N 1
ATOM 806 C CA . SER A 1 100 ? -11.081 -9.039 14.627 1.00 93.19 100 SER A CA 1
ATOM 807 C C . SER A 1 100 ? -12.075 -7.888 14.791 1.00 93.19 100 SER A C 1
ATOM 809 O O . SER A 1 100 ? -12.793 -7.575 13.849 1.00 93.19 100 SER A O 1
ATOM 811 N N . GLU A 1 101 ? -12.089 -7.244 15.957 1.00 94.75 101 GLU A N 1
ATOM 812 C CA . GLU A 1 101 ? -12.925 -6.079 16.244 1.00 94.75 101 GLU A CA 1
ATOM 813 C C . GLU A 1 101 ? -12.567 -4.893 15.339 1.00 94.75 101 GLU A C 1
ATOM 815 O O . GLU A 1 101 ? -13.422 -4.405 14.602 1.00 94.75 101 GLU A O 1
ATOM 820 N N . ILE A 1 102 ? -11.286 -4.504 15.295 1.00 96.31 102 ILE A N 1
ATOM 821 C CA . ILE A 1 102 ? -10.800 -3.442 14.402 1.00 96.31 102 ILE A CA 1
ATOM 822 C C . ILE A 1 102 ? -11.107 -3.798 12.948 1.00 96.31 102 ILE A C 1
ATOM 824 O O . ILE A 1 102 ? -11.664 -2.989 12.204 1.00 96.31 102 ILE A O 1
ATOM 828 N N . TRP A 1 103 ? -10.783 -5.029 12.533 1.00 95.81 103 TRP A N 1
ATOM 829 C CA . TRP A 1 103 ? -11.042 -5.463 11.165 1.00 95.81 103 TRP A CA 1
ATOM 830 C C . TRP A 1 103 ? -12.524 -5.416 10.814 1.00 95.81 103 TRP A C 1
ATOM 832 O O . TRP A 1 103 ? -12.845 -5.146 9.667 1.00 95.81 103 TRP A O 1
ATOM 842 N N . ASN A 1 104 ? -13.442 -5.698 11.731 1.00 95.62 104 ASN A N 1
ATOM 843 C CA . ASN A 1 104 ? -14.866 -5.700 11.411 1.00 95.62 104 ASN A CA 1
ATOM 844 C C . ASN A 1 104 ? -15.442 -4.279 11.405 1.00 95.62 104 ASN A C 1
ATOM 846 O O . ASN A 1 104 ? -16.194 -3.959 10.488 1.00 95.62 104 ASN A O 1
ATOM 850 N N . ASN A 1 105 ? -14.994 -3.415 12.317 1.00 97.50 105 ASN A N 1
ATOM 851 C CA . ASN A 1 105 ? -15.598 -2.102 12.543 1.00 97.50 105 ASN A CA 1
ATOM 852 C C . ASN A 1 105 ? -15.006 -0.975 11.684 1.00 97.50 105 ASN A C 1
ATOM 854 O O . ASN A 1 105 ? -15.714 -0.028 11.363 1.00 97.50 105 ASN A O 1
ATOM 858 N N . TYR A 1 106 ? -13.736 -1.058 11.275 1.00 97.81 106 TYR A N 1
ATOM 859 C CA . TYR A 1 106 ? -13.098 0.060 10.565 1.00 97.81 106 TYR A CA 1
ATOM 860 C C . TYR A 1 106 ? -13.526 0.106 9.095 1.00 97.81 106 TYR A C 1
ATOM 862 O O . TYR A 1 106 ? -13.662 -0.937 8.450 1.00 97.81 106 TYR A O 1
ATOM 870 N N . LEU A 1 107 ? -13.669 1.295 8.513 1.00 97.75 107 LEU A N 1
ATOM 871 C CA . LEU A 1 107 ? -13.873 1.459 7.072 1.00 97.75 107 LEU A CA 1
ATO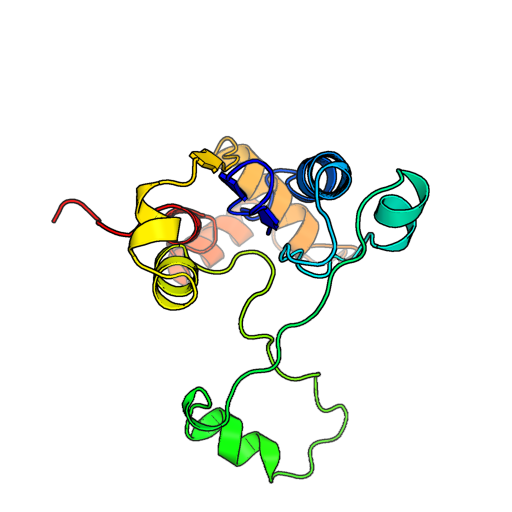M 872 C C . LEU A 1 107 ? -12.623 0.992 6.309 1.00 97.75 107 LEU A C 1
ATOM 874 O O . LEU A 1 107 ? -11.509 1.384 6.640 1.00 97.75 107 LEU A O 1
ATOM 878 N N . LYS A 1 108 ? -12.771 0.174 5.262 1.00 96.69 108 LYS A N 1
ATOM 879 C CA . LYS A 1 108 ? -11.637 -0.265 4.429 1.00 96.69 108 LYS A CA 1
ATOM 880 C C . LYS A 1 108 ? -11.670 0.488 3.112 1.00 96.69 108 LYS A C 1
ATOM 882 O O . LYS A 1 108 ? -12.629 0.367 2.359 1.00 96.69 108 LYS A O 1
ATOM 887 N N . ILE A 1 109 ? -10.610 1.233 2.837 1.00 95.81 109 ILE A N 1
ATOM 888 C CA . ILE A 1 109 ? -10.472 2.064 1.644 1.00 95.81 109 ILE A CA 1
ATOM 889 C C . ILE A 1 109 ? -9.368 1.466 0.781 1.00 95.81 109 ILE A C 1
ATOM 891 O O . ILE A 1 109 ? -8.297 1.093 1.267 1.00 95.81 109 ILE A O 1
ATOM 895 N N . THR A 1 110 ? -9.607 1.386 -0.519 1.00 94.62 110 THR A N 1
ATOM 896 C CA . THR A 1 110 ? -8.581 1.036 -1.495 1.00 94.62 110 THR A CA 1
ATOM 897 C C . THR A 1 110 ? -8.825 1.801 -2.785 1.00 94.62 110 THR A C 1
ATOM 899 O O . THR A 1 110 ? -9.902 2.353 -2.994 1.00 94.62 110 THR A O 1
ATOM 902 N N . ILE A 1 111 ? -7.813 1.840 -3.643 1.00 92.62 111 ILE A N 1
ATOM 903 C CA . ILE A 1 111 ? -7.918 2.433 -4.972 1.00 92.62 111 ILE A CA 1
ATOM 904 C C . ILE A 1 111 ? -7.582 1.342 -5.964 1.00 92.62 111 ILE A C 1
ATOM 906 O O . ILE A 1 111 ? -6.576 0.649 -5.818 1.00 92.62 111 ILE A O 1
ATOM 910 N N . GLU A 1 112 ? -8.400 1.202 -6.990 1.00 90.19 112 GLU A N 1
ATOM 911 C CA . GLU A 1 112 ? -8.104 0.340 -8.121 1.00 90.19 112 GLU A CA 1
ATOM 912 C C . GLU A 1 112 ? -8.064 1.186 -9.388 1.00 90.19 112 GLU A C 1
ATOM 914 O O . GLU A 1 112 ? -8.724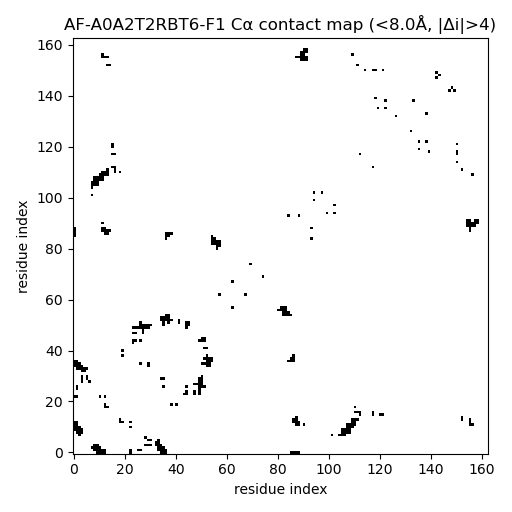 2.219 -9.490 1.00 90.19 112 GLU A O 1
ATOM 919 N N . ARG A 1 113 ? -7.242 0.763 -10.345 1.00 88.06 113 ARG A N 1
ATOM 920 C CA . ARG A 1 113 ? -7.119 1.416 -11.647 1.00 88.06 113 ARG A CA 1
ATOM 921 C C . ARG A 1 113 ? -7.448 0.418 -12.748 1.00 88.06 113 ARG A C 1
ATOM 923 O O . ARG A 1 113 ? -7.269 -0.788 -12.554 1.00 88.06 113 ARG A O 1
ATOM 930 N N . ASN A 1 114 ? -7.878 0.926 -13.905 1.00 90.00 114 ASN A N 1
ATOM 931 C CA . ASN A 1 114 ? -8.070 0.128 -15.113 1.00 90.00 114 ASN A CA 1
ATOM 932 C C . ASN A 1 114 ? -6.877 -0.843 -15.322 1.00 90.00 114 ASN A C 1
ATOM 934 O O . ASN A 1 114 ? -5.718 -0.415 -15.239 1.00 90.00 114 ASN A O 1
ATOM 938 N N . PRO A 1 115 ? -7.122 -2.147 -15.561 1.00 87.69 115 PRO A N 1
ATOM 939 C CA . PRO A 1 115 ? -6.063 -3.136 -15.756 1.00 87.69 115 PRO A CA 1
ATOM 940 C C . PRO A 1 115 ? -5.037 -2.775 -16.841 1.00 87.69 115 PRO A C 1
ATOM 942 O O . PRO A 1 115 ? -3.842 -2.994 -16.631 1.00 87.69 115 PRO A O 1
ATOM 945 N N . TRP A 1 116 ? -5.474 -2.184 -17.956 1.00 87.31 116 TRP A N 1
ATOM 946 C CA . TRP A 1 116 ? -4.607 -1.781 -19.069 1.00 87.31 116 TRP A CA 1
ATOM 947 C C . TRP A 1 116 ? -3.667 -0.645 -18.680 1.00 87.31 116 TRP A C 1
ATOM 949 O O . TRP A 1 116 ? -2.461 -0.716 -18.913 1.00 87.31 116 TRP A O 1
ATOM 959 N N . ASP A 1 117 ? -4.181 0.357 -17.977 1.00 90.25 117 ASP A N 1
ATOM 960 C CA . ASP A 1 117 ? -3.350 1.435 -17.454 1.00 90.25 117 ASP A CA 1
ATOM 961 C C . ASP A 1 117 ? -2.293 0.928 -16.467 1.00 90.25 117 ASP A C 1
ATOM 963 O O . ASP A 1 117 ? -1.149 1.391 -16.466 1.00 90.25 117 ASP A O 1
ATOM 967 N N . LYS A 1 118 ? -2.660 -0.034 -15.607 1.00 89.69 118 LYS A N 1
ATOM 968 C CA . LYS A 1 118 ? -1.709 -0.661 -14.679 1.00 89.69 118 LYS A CA 1
ATOM 969 C C . LYS A 1 118 ? -0.625 -1.418 -15.434 1.00 89.69 118 LYS A C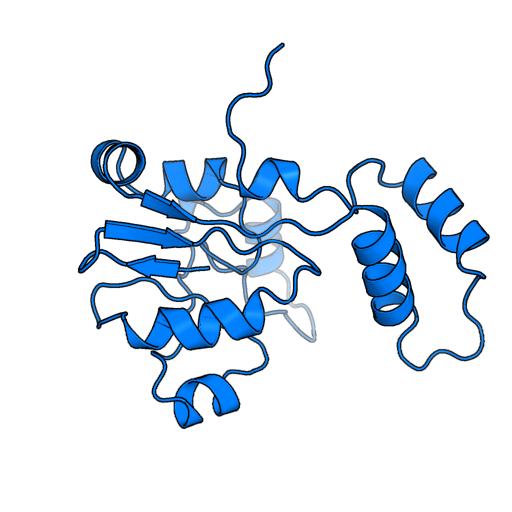 1
ATOM 971 O O . LYS A 1 118 ? 0.539 -1.310 -15.054 1.00 89.69 118 LYS A O 1
ATOM 976 N N . ALA A 1 119 ? -0.991 -2.152 -16.486 1.00 90.19 119 ALA A N 1
ATOM 977 C CA . ALA A 1 119 ? -0.051 -2.835 -17.370 1.00 90.19 119 ALA A CA 1
ATOM 978 C C . ALA A 1 119 ? 0.958 -1.851 -17.979 1.00 90.19 119 ALA A C 1
ATOM 980 O O . ALA A 1 119 ? 2.166 -2.062 -17.860 1.00 90.19 119 ALA A O 1
ATOM 981 N N . ILE A 1 120 ? 0.478 -0.743 -18.547 1.00 91.00 120 ILE A N 1
ATOM 982 C CA . ILE A 1 120 ? 1.322 0.296 -19.152 1.00 91.00 120 ILE A CA 1
ATOM 983 C C . ILE A 1 120 ? 2.222 0.954 -18.095 1.00 91.00 120 ILE A C 1
ATOM 985 O O . ILE A 1 120 ? 3.438 1.041 -18.267 1.00 91.00 120 ILE A O 1
ATOM 989 N N . SER A 1 121 ? 1.661 1.354 -16.952 1.00 89.62 121 SER A N 1
ATOM 990 C CA . SER A 1 121 ? 2.426 1.949 -15.847 1.00 89.62 121 SER A CA 1
ATOM 991 C C . SER A 1 121 ? 3.479 0.988 -15.280 1.00 89.62 121 SER A C 1
ATOM 993 O O . SER A 1 121 ? 4.574 1.402 -14.885 1.00 89.62 121 SER A O 1
ATOM 995 N N . HIS A 1 122 ? 3.162 -0.308 -15.215 1.00 89.94 122 HIS A N 1
ATOM 996 C CA . HIS A 1 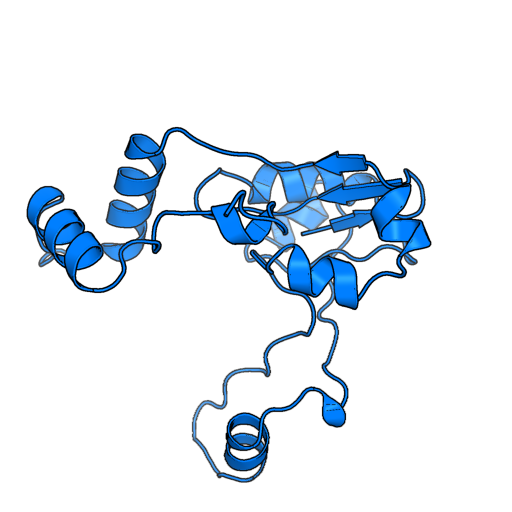122 ? 4.110 -1.349 -14.835 1.00 89.94 122 HIS A CA 1
ATOM 997 C C . HIS A 1 122 ? 5.224 -1.489 -15.870 1.00 89.94 122 HIS A C 1
ATOM 999 O O . HIS A 1 122 ? 6.384 -1.572 -15.474 1.00 89.94 122 HIS A O 1
ATOM 1005 N N . TYR A 1 123 ? 4.896 -1.508 -17.163 1.00 92.44 123 TYR A N 1
ATOM 1006 C CA . TYR A 1 123 ? 5.874 -1.600 -18.246 1.00 92.44 123 TYR A CA 1
ATOM 1007 C C . TYR A 1 123 ? 6.905 -0.473 -18.170 1.00 92.44 123 TYR A C 1
ATOM 1009 O O . TYR A 1 123 ? 8.094 -0.753 -18.043 1.00 92.44 123 TYR A O 1
ATOM 1017 N N . TYR A 1 124 ? 6.464 0.787 -18.141 1.00 92.75 124 TYR A N 1
ATOM 1018 C CA . TYR A 1 124 ? 7.389 1.925 -18.092 1.00 92.75 124 TYR A CA 1
ATOM 1019 C C . TYR A 1 124 ? 8.228 1.957 -16.811 1.00 92.75 124 TYR A C 1
ATOM 1021 O O . TYR A 1 124 ? 9.410 2.283 -16.855 1.00 92.75 124 TYR A O 1
ATOM 1029 N N . TRP A 1 125 ? 7.664 1.536 -15.678 1.00 89.81 125 TRP A N 1
ATOM 1030 C CA . TRP A 1 125 ? 8.428 1.403 -14.436 1.00 89.81 125 TRP A CA 1
ATOM 1031 C C . TRP A 1 125 ? 9.467 0.279 -14.480 1.00 89.81 125 TRP A C 1
ATOM 1033 O O . TRP A 1 125 ? 10.565 0.446 -13.960 1.00 89.81 125 TRP A O 1
ATOM 1043 N N . ALA A 1 126 ? 9.142 -0.856 -15.100 1.00 89.69 126 ALA A N 1
ATOM 1044 C CA . ALA A 1 126 ? 10.064 -1.982 -15.231 1.00 89.69 126 ALA A CA 1
ATOM 1045 C C . ALA A 1 126 ? 11.162 -1.722 -16.281 1.00 89.69 126 ALA A C 1
ATOM 1047 O O . ALA A 1 126 ? 12.303 -2.171 -16.105 1.00 89.69 126 ALA A O 1
ATOM 1048 N N . LYS A 1 127 ? 10.823 -0.980 -17.345 1.00 93.19 127 LYS A N 1
ATOM 1049 C CA . LYS A 1 127 ? 11.758 -0.460 -18.348 1.00 93.19 127 LYS A CA 1
ATOM 1050 C C . LYS A 1 127 ? 12.734 0.533 -17.715 1.00 93.19 127 LYS A C 1
ATOM 1052 O O . LYS A 1 127 ? 13.943 0.391 -17.895 1.00 93.19 127 LYS A O 1
ATOM 1057 N N . GLY A 1 128 ? 12.229 1.491 -16.935 1.00 92.00 128 GLY A N 1
ATOM 1058 C CA . GLY A 1 128 ? 13.040 2.583 -16.397 1.00 92.00 128 GLY A CA 1
ATOM 1059 C C . GLY A 1 128 ? 13.752 3.337 -17.525 1.00 92.00 128 GLY A C 1
ATOM 1060 O O . GLY A 1 128 ? 13.153 3.594 -18.566 1.00 92.00 128 GLY A O 1
ATOM 1061 N N . ALA A 1 129 ? 15.042 3.622 -17.344 1.00 90.38 129 ALA A N 1
ATOM 1062 C CA . ALA A 1 129 ? 15.888 4.282 -18.345 1.00 90.38 129 ALA A CA 1
ATOM 1063 C C . ALA A 1 129 ? 16.562 3.315 -19.345 1.00 90.38 129 ALA A C 1
ATOM 1065 O O . ALA A 1 129 ? 17.473 3.708 -20.064 1.00 90.38 129 ALA A O 1
ATOM 1066 N N . LYS A 1 130 ? 16.177 2.031 -19.379 1.00 93.25 130 LYS A N 1
ATOM 1067 C CA . LYS A 1 130 ? 16.828 1.044 -20.255 1.00 93.25 130 LYS A CA 1
ATOM 1068 C C . LYS A 1 130 ? 16.422 1.268 -21.710 1.00 93.25 130 LYS A C 1
ATOM 1070 O O . LYS A 1 130 ? 15.236 1.187 -22.039 1.00 93.25 130 LYS A O 1
ATOM 1075 N N . GLU A 1 131 ? 17.414 1.463 -22.570 1.00 85.56 131 GLU A N 1
ATOM 1076 C CA . GLU A 1 131 ? 17.222 1.587 -24.019 1.00 85.56 131 GLU A CA 1
ATOM 1077 C C . GLU A 1 131 ? 16.849 0.237 -24.645 1.00 85.56 131 GLU A C 1
ATOM 1079 O O . GLU A 1 131 ? 15.821 0.118 -25.310 1.00 85.56 131 GLU A O 1
ATOM 1084 N N . ASN A 1 132 ? 17.603 -0.817 -24.318 1.00 91.44 132 ASN A N 1
ATOM 1085 C CA . ASN A 1 132 ? 17.342 -2.183 -24.773 1.00 91.44 132 ASN A CA 1
ATOM 1086 C C . ASN A 1 132 ? 16.372 -2.907 -23.828 1.00 91.44 132 ASN A C 1
ATOM 1088 O O . ASN A 1 132 ? 16.770 -3.670 -22.944 1.00 91.44 132 ASN A O 1
ATOM 1092 N N . TYR A 1 133 ? 15.075 -2.653 -24.008 1.00 93.38 133 TYR A N 1
ATOM 1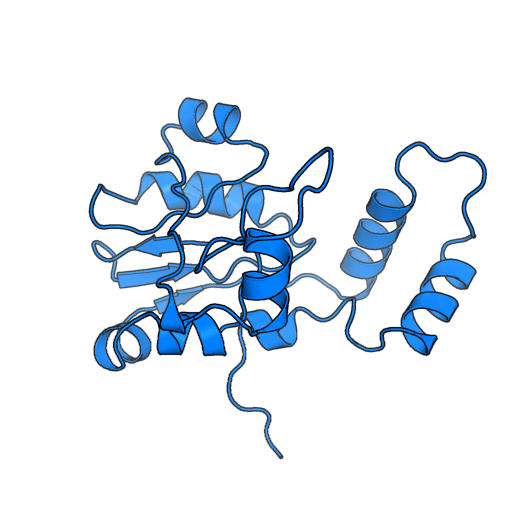093 C CA . TYR A 1 133 ? 13.995 -3.314 -23.272 1.00 93.38 133 TYR A CA 1
ATOM 1094 C C . TYR A 1 133 ? 12.968 -3.908 -24.247 1.00 93.38 133 TYR A C 1
ATOM 1096 O O . TYR A 1 133 ? 12.710 -3.294 -25.283 1.00 93.38 133 TYR A O 1
ATOM 1104 N N . PRO A 1 134 ? 12.362 -5.078 -23.956 1.00 94.25 134 PRO A N 1
ATOM 1105 C CA . PRO A 1 134 ? 11.337 -5.661 -24.821 1.00 94.25 134 PRO A CA 1
ATOM 1106 C C . PRO A 1 134 ? 10.185 -4.687 -25.098 1.00 94.25 134 PRO A C 1
ATOM 1108 O O . PRO A 1 134 ? 9.890 -3.798 -24.293 1.00 94.25 134 PRO A O 1
ATOM 1111 N N . SER A 1 135 ? 9.497 -4.886 -26.224 1.00 94.94 135 SER A N 1
ATOM 1112 C CA . SER A 1 135 ? 8.265 -4.156 -26.535 1.00 94.94 135 SER A CA 1
ATOM 1113 C C . SER A 1 135 ? 7.188 -4.410 -25.472 1.00 94.94 135 SER A C 1
ATOM 1115 O O . SER A 1 135 ? 7.247 -5.398 -24.732 1.00 94.94 135 SER A O 1
ATOM 1117 N N . LEU A 1 136 ? 6.184 -3.531 -25.395 1.00 92.50 136 LEU A N 1
ATOM 1118 C CA . LEU A 1 136 ? 5.064 -3.690 -24.460 1.00 92.50 136 LEU A CA 1
ATOM 1119 C C . LEU A 1 136 ? 4.404 -5.070 -24.608 1.00 92.50 136 LEU A C 1
ATOM 1121 O O . LEU A 1 136 ? 4.212 -5.764 -23.612 1.00 92.50 136 LEU A O 1
ATOM 1125 N N . SER A 1 137 ? 4.120 -5.497 -25.839 1.00 93.25 137 SER A N 1
ATOM 1126 C CA . SER A 1 137 ? 3.481 -6.787 -26.121 1.00 93.25 137 SER A CA 1
ATOM 1127 C C . SER A 1 137 ? 4.336 -7.972 -25.668 1.00 93.25 137 SER A C 1
ATOM 1129 O O . SER A 1 137 ? 3.832 -8.884 -25.016 1.00 93.25 137 SER A O 1
ATOM 1131 N N . GLU A 1 138 ? 5.643 -7.939 -25.948 1.00 93.94 138 GLU A N 1
ATOM 1132 C CA . GLU A 1 138 ? 6.586 -8.973 -25.509 1.00 93.94 138 GLU A CA 1
ATOM 1133 C C . GLU A 1 138 ? 6.677 -9.036 -23.978 1.00 93.94 138 GLU A C 1
ATOM 1135 O O . GLU A 1 138 ? 6.661 -10.117 -23.386 1.00 93.94 138 GLU A O 1
ATOM 1140 N N . HIS A 1 139 ? 6.734 -7.875 -23.320 1.00 91.88 139 HIS A N 1
ATOM 1141 C CA . HIS A 1 139 ? 6.745 -7.778 -21.862 1.00 91.88 139 HIS A CA 1
ATOM 1142 C C . HIS A 1 139 ? 5.476 -8.368 -21.244 1.00 91.88 139 HIS A C 1
ATOM 1144 O O . HIS A 1 139 ? 5.565 -9.150 -20.298 1.00 91.88 139 HIS A O 1
ATOM 1150 N N . LEU A 1 140 ? 4.301 -8.026 -21.781 1.00 90.75 140 LEU A N 1
ATOM 1151 C CA . LEU A 1 140 ? 3.023 -8.547 -21.297 1.00 90.75 140 LEU A CA 1
ATOM 1152 C C . LEU A 1 140 ? 2.902 -10.056 -21.510 1.00 90.75 140 LEU A C 1
ATOM 1154 O O . LEU A 1 140 ? 2.469 -10.749 -20.588 1.00 90.75 140 LEU A O 1
ATOM 1158 N N . ARG A 1 141 ? 3.359 -10.579 -22.657 1.00 90.62 141 ARG A N 1
ATOM 1159 C CA . ARG A 1 141 ? 3.389 -12.027 -22.911 1.00 90.62 141 ARG A CA 1
ATOM 1160 C C . ARG A 1 141 ? 4.225 -12.746 -21.852 1.00 90.62 141 ARG A C 1
ATOM 1162 O O . ARG A 1 141 ? 3.698 -13.593 -21.132 1.00 90.62 141 ARG A O 1
ATOM 1169 N N . ARG A 1 142 ? 5.473 -12.310 -21.642 1.00 90.31 142 ARG A N 1
ATOM 1170 C CA . ARG A 1 142 ? 6.367 -12.870 -20.607 1.00 90.31 142 ARG A CA 1
ATOM 1171 C C . ARG A 1 142 ? 5.779 -12.780 -19.201 1.00 90.31 142 ARG A C 1
ATOM 1173 O O . ARG A 1 142 ? 5.980 -13.680 -18.385 1.00 90.31 142 ARG A O 1
ATOM 1180 N N . LEU A 1 143 ? 5.091 -11.679 -18.892 1.00 87.50 143 LEU A N 1
ATOM 1181 C CA . LEU A 1 143 ? 4.466 -11.475 -17.588 1.00 87.50 143 LEU A CA 1
ATOM 1182 C C . LEU A 1 143 ? 3.309 -12.455 -17.370 1.00 87.50 143 LEU A C 1
ATOM 1184 O O . LEU A 1 143 ? 3.204 -13.017 -16.283 1.00 87.50 143 LEU A O 1
ATOM 1188 N N . SER A 1 144 ? 2.490 -12.689 -18.398 1.00 85.88 144 SER A N 1
ATOM 1189 C CA . SER A 1 144 ? 1.373 -13.635 -18.339 1.00 85.88 144 SER A CA 1
ATOM 1190 C C . SER A 1 144 ? 1.836 -15.083 -18.145 1.00 85.88 144 SER A C 1
ATOM 1192 O O . SER A 1 144 ? 1.266 -15.791 -17.321 1.00 85.88 144 SER A O 1
ATOM 1194 N N . GLU A 1 145 ? 2.927 -15.483 -18.807 1.00 87.00 145 GLU A N 1
ATOM 1195 C CA . GLU A 1 145 ? 3.501 -16.832 -18.714 1.00 87.00 145 GLU A CA 1
ATOM 1196 C C . GLU A 1 145 ? 4.108 -17.111 -17.333 1.00 87.00 145 GLU A C 1
ATOM 1198 O O . GLU A 1 145 ? 3.932 -18.187 -16.767 1.00 87.00 145 GLU A O 1
ATOM 1203 N N . LYS A 1 146 ? 4.844 -16.141 -16.772 1.00 81.56 146 LYS A N 1
ATOM 1204 C CA . LYS A 1 146 ? 5.608 -16.345 -15.529 1.00 81.56 146 LYS A CA 1
ATOM 1205 C C . LYS A 1 146 ? 4.832 -15.974 -14.271 1.00 81.56 146 LYS A C 1
ATOM 1207 O O . LYS A 1 146 ? 5.057 -16.553 -13.209 1.00 81.56 146 LYS A O 1
ATOM 1212 N N . HIS A 1 147 ? 3.958 -14.975 -14.359 1.00 76.75 147 HIS A N 1
ATOM 1213 C CA . HIS A 1 147 ? 3.296 -14.375 -13.208 1.00 76.75 147 HIS A CA 1
ATOM 1214 C C . HIS A 1 147 ? 1.893 -13.865 -13.565 1.00 76.75 147 HIS A C 1
ATOM 1216 O O . HIS A 1 147 ? 1.646 -12.658 -13.563 1.00 76.75 147 HIS A O 1
ATOM 1222 N N . LEU A 1 148 ? 0.949 -14.790 -13.772 1.00 69.31 148 LEU A N 1
ATOM 1223 C CA . LEU A 1 148 ? -0.451 -14.506 -14.131 1.00 69.31 148 LEU A CA 1
ATOM 1224 C C . LEU A 1 148 ? -1.112 -13.395 -13.287 1.00 69.31 148 LEU A C 1
ATOM 1226 O O . LEU A 1 148 ? -1.922 -12.618 -13.780 1.00 69.31 148 LEU A O 1
ATOM 1230 N N . HIS A 1 149 ? -0.734 -13.272 -12.011 1.00 76.00 149 HIS A N 1
ATOM 1231 C CA . HIS A 1 149 ? -1.294 -12.284 -11.085 1.00 76.00 149 HIS A CA 1
ATOM 1232 C C . HIS A 1 149 ? -0.376 -11.085 -10.795 1.00 76.00 149 HIS A C 1
ATOM 1234 O O . HIS A 1 149 ? -0.657 -10.330 -9.869 1.00 76.00 149 HIS A O 1
ATOM 1240 N N . ALA A 1 150 ? 0.708 -10.870 -11.548 1.00 73.88 150 ALA A N 1
ATOM 1241 C CA . ALA A 1 150 ? 1.658 -9.779 -11.285 1.00 73.88 150 ALA A CA 1
ATOM 1242 C C . ALA A 1 150 ? 1.034 -8.376 -11.360 1.00 73.88 150 ALA A C 1
ATOM 1244 O O . ALA A 1 150 ? 1.467 -7.471 -10.650 1.00 73.88 150 ALA A O 1
ATOM 1245 N N . LEU A 1 151 ? 0.015 -8.200 -12.206 1.00 81.06 151 LEU A N 1
ATOM 1246 C CA . LEU A 1 151 ? -0.739 -6.946 -12.343 1.00 81.06 151 LEU A CA 1
ATOM 1247 C C . LEU A 1 151 ? -1.991 -6.902 -11.456 1.00 81.06 151 LEU A C 1
ATOM 1249 O O . LEU A 1 151 ? -2.691 -5.883 -11.389 1.00 81.06 151 LEU A O 1
ATOM 1253 N N . SER A 1 152 ? -2.288 -8.012 -10.781 1.00 84.69 152 SER A N 1
ATOM 1254 C CA . SER A 1 152 ? -3.443 -8.121 -9.910 1.00 84.69 152 SER A CA 1
ATOM 1255 C C . SER A 1 152 ? -3.119 -7.558 -8.532 1.00 84.69 152 SER A C 1
ATOM 1257 O O . SER A 1 152 ? -2.173 -7.973 -7.863 1.00 84.69 152 SER A O 1
ATOM 1259 N N . ASN A 1 153 ? -3.957 -6.625 -8.091 1.00 87.88 153 ASN A N 1
ATOM 1260 C CA . ASN A 1 153 ? -3.946 -6.106 -6.730 1.00 87.88 153 ASN A CA 1
ATOM 1261 C C . ASN A 1 153 ? -4.909 -6.882 -5.818 1.00 87.88 153 ASN A C 1
ATOM 1263 O O . ASN A 1 153 ? -5.014 -6.551 -4.644 1.00 87.88 153 ASN A O 1
ATOM 1267 N N . TRP A 1 154 ? -5.572 -7.925 -6.328 1.00 88.38 154 TRP A N 1
ATOM 1268 C CA . TRP A 1 154 ? -6.688 -8.615 -5.676 1.00 88.38 154 TRP A CA 1
ATOM 1269 C C . TRP A 1 154 ? -6.405 -8.968 -4.212 1.00 88.38 154 TRP A C 1
ATOM 1271 O O . TRP A 1 154 ? -7.081 -8.501 -3.302 1.00 88.38 154 TRP A O 1
ATOM 1281 N N . LYS A 1 155 ? -5.285 -9.653 -3.953 1.00 90.00 155 LYS A N 1
ATOM 1282 C CA . LYS A 1 155 ? -4.874 -10.083 -2.602 1.00 90.00 155 LYS A CA 1
ATOM 1283 C C . LYS A 1 155 ? -4.641 -8.934 -1.607 1.00 90.00 155 LYS A C 1
ATOM 1285 O O . LYS A 1 155 ? -4.512 -9.186 -0.407 1.00 90.00 155 LYS A O 1
ATOM 1290 N N . ILE A 1 156 ? -4.505 -7.694 -2.079 1.00 90.62 156 ILE A N 1
ATOM 1291 C CA . ILE A 1 156 ? -4.278 -6.507 -1.243 1.00 90.62 156 ILE A CA 1
ATOM 1292 C C . ILE A 1 156 ? -5.572 -6.077 -0.555 1.00 90.62 156 ILE A C 1
ATOM 1294 O O . ILE A 1 156 ? -5.501 -5.628 0.585 1.00 90.62 156 ILE A O 1
ATOM 1298 N N . TYR A 1 157 ? -6.730 -6.273 -1.190 1.00 90.19 157 TYR A N 1
ATOM 1299 C CA . TYR A 1 157 ? -8.029 -5.849 -0.661 1.00 90.19 157 TYR A CA 1
ATOM 1300 C C . TYR A 1 157 ? -9.073 -6.970 -0.542 1.00 90.19 157 TYR A C 1
ATOM 1302 O O . TYR A 1 157 ? -10.136 -6.730 0.023 1.00 90.19 157 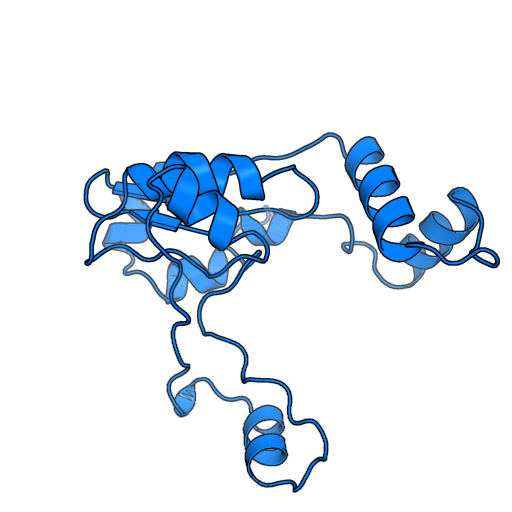TYR A O 1
ATOM 1310 N N . THR A 1 158 ? -8.775 -8.202 -0.972 1.00 89.31 158 THR A N 1
ATOM 1311 C CA . THR A 1 158 ? -9.661 -9.368 -0.801 1.00 89.31 158 THR A CA 1
ATOM 1312 C C . THR A 1 158 ? -9.097 -10.407 0.179 1.00 89.31 158 THR A C 1
ATOM 1314 O O . THR A 1 158 ? -7.885 -10.548 0.363 1.00 89.31 158 THR A O 1
ATOM 1317 N N . ILE A 1 159 ? -9.994 -11.127 0.869 1.00 85.12 159 ILE A N 1
ATOM 1318 C CA . ILE A 1 159 ? -9.654 -12.216 1.816 1.00 85.12 159 ILE A CA 1
ATOM 1319 C C . ILE A 1 159 ? -10.415 -13.509 1.504 1.00 85.12 159 ILE A C 1
ATOM 1321 O O . ILE A 1 159 ? -9.926 -14.592 1.828 1.00 85.12 159 ILE A O 1
ATOM 1325 N N . ARG A 1 160 ? -11.601 -13.401 0.902 1.00 70.56 160 ARG A N 1
ATOM 1326 C CA . ARG A 1 160 ? -12.428 -14.530 0.490 1.00 70.56 160 ARG A CA 1
ATOM 1327 C C . ARG A 1 160 ? -12.597 -14.437 -1.014 1.00 70.56 160 ARG A C 1
ATOM 1329 O O . ARG A 1 160 ? -13.201 -13.484 -1.497 1.00 70.56 160 ARG A O 1
ATOM 1336 N N . ASP A 1 161 ? -12.021 -15.401 -1.707 1.00 61.97 161 ASP A N 1
ATOM 1337 C CA . ASP A 1 161 ? -12.374 -15.668 -3.089 1.00 61.97 161 ASP A CA 1
ATOM 1338 C C . ASP A 1 161 ? -13.641 -16.527 -3.031 1.00 61.97 161 ASP A C 1
ATOM 1340 O O . ASP A 1 161 ? -13.721 -17.437 -2.203 1.00 61.97 161 ASP A O 1
ATOM 1344 N N . CYS A 1 162 ? -14.661 -16.187 -3.817 1.00 46.12 162 CYS A N 1
ATOM 1345 C CA . CYS A 1 162 ? -15.795 -17.086 -4.003 1.00 46.12 162 CYS A CA 1
ATOM 1346 C C . CYS A 1 162 ? -15.250 -18.306 -4.755 1.00 46.12 162 CYS A C 1
ATOM 1348 O O . CYS A 1 162 ? -14.927 -18.196 -5.936 1.00 46.12 162 CYS A O 1
ATOM 1350 N N . SER A 1 163 ? -15.040 -19.405 -4.034 1.00 39.09 163 SER A N 1
ATOM 1351 C CA . SER A 1 163 ? -14.785 -20.739 -4.581 1.00 39.09 163 SER A CA 1
ATOM 1352 C C . SER A 1 163 ? -16.069 -21.543 -4.568 1.00 39.09 163 SER A C 1
ATOM 1354 O O . SER A 1 163 ? -16.707 -21.515 -3.488 1.00 39.09 163 SER A O 1
#

Solvent-accessible surface area (backbone atoms only — not comparable to full-atom values): 9703 Å² total; per-residue (Å²): 59,37,40,31,69,92,80,35,33,34,39,42,33,40,78,78,45,67,40,66,60,56,46,34,64,54,24,49,77,41,63,91,89,32,48,33,32,59,65,92,62,49,67,63,20,48,75,72,60,13,49,79,45,51,77,39,76,63,56,80,88,74,52,50,74,67,54,52,51,57,72,74,48,95,56,88,85,70,71,82,78,78,38,68,55,44,69,55,50,36,32,57,57,52,50,70,71,44,53,69,65,56,60,68,70,32,50,78,44,70,59,82,60,62,68,67,60,34,52,52,55,48,47,55,62,73,42,60,91,52,82,93,56,76,52,71,68,58,47,51,52,55,39,51,77,76,38,76,58,74,88,57,53,58,57,26,77,42,80,76,77,95,125

=== Feature glossary ===
The features interleaved in this record are:

— What the protein is —

Sequence gives the chain of amino acids in standard one-letter code (A=alanine, C=cysteine, …, Y=tyrosine), read N→C. It is the only feature that is directly encoded by the gene; all structural features are derived from the folded form of this sequence.

Database cross-references. InterPro integrates a dozen domain/family signature databases into unified entries with residue-range hits. GO terms attach function/process/location labels with evidence codes. CATH codes position the fold in a four-level structural taxonomy. Organism is the NCBI-taxonomy species name.

— Where its atoms are —

Atomic coordinates in PDBx/mmCIF format — the same representation the Protein Data Bank distributes. Each line of the _atom_site loop places one backbone atom in Cartesian space (units: ångströms, origin: arbitrary).

The six renders are orthographic views along the three Cartesian axes in both directions. Representation (cartoon, sticks, or surface) and color scheme (sequence-rainbow or by-chain) vary across proteins so the training set covers all the common visualization conventions.

— Local backbone conformation —

Eight-state secondary structure (DSSP): H is the canonical α-helix, G the tighter 3₁₀-helix, I the wider π-helix; E/B are β-structure, T and S are turns and bends, and '-' is everything else. DSSP derives these from the pattern of main-chain N–H···O=C hydrogen bonds, not from the sequence.

P-SEA three-state annotation labels each residue as helix, strand, or coil based purely on the geometry of the Cα trace. It serves as a fallback when the full backbone (and thus DSSP) is unavailable.

The φ/ψ torsion pair specifies the backbone conformation at each residue. φ rotates about the N–Cα bond, ψ about the Cα–C bond. Steric clashes forbid most of the (φ, ψ) plane — the allowed regions (α-helix basin, β-sheet basin, left-handed helix) are the Ramachandran-allowed regions.

— Global shape and packing —

The geometric summary reports three shape descriptors. Rg (radius of gyration) measures how spread out the Cα atoms are about their centre of mass; compact globular proteins have small Rg, elongated or unfolded ones large. Cα contacts (<8 Å, |i−j|>4) count long-range residue pairs in spatial proximity — high for tightly packed folds, near zero for rods or random coil. The bounding-box extents give the protein's footprint along x, y, z in Å.

Solvent-accessible surface area (SASA) is the area in Å² traced out by the centre of a 1.4 Å probe sphere (a water molecule) rolled over the protein's van der Waals surface (Shrake–Rupley / Lee–Richards construction). Buried residues have near-zero SASA; fully exposed residues can exceed 200 Å². The total SASA scales roughly with the number of surface residues.

The contact map is a binary N×N matrix image: pixel (i, j) is dark where Cα_i and Cα_j are within 8 Å and |i−j|>4. Because the |i−j|>4 filter removes local helical contacts, off-diagonal stripes parallel to the main diagonal indicate parallel β-sheets; stripes perpendicular to it indicate antiparallel β-sheets. The Ramachandran plot scatters every residue's (φ, ψ) pair against the sterically allowed regions. The PAE heatmap renders the predicted-aligned-error matrix.

— Structural neighborhood —

3Di is Foldseek's structural alphabet. Each residue is assigned one of twenty discrete states based on how its Cα sits relative to its spatial (not sequential) neighbors. Aligning 3Di strings finds structural homologs roughly as well as full 3D superposition, but orders of magnitude faster.

Nearest PDB neighbors are the top structural matches found by Foldseek when searching this structure against the entire Protein Data Bank. Each hit reports a TM-score (0 to 1; >0.5 almost always implies the same fold) and an E-value. These are *structural* homologs — they may share no detectable sequence similarity.

— Confidence and disorder —

For AlphaFold models, the B-factor field carries pLDDT — the model's own estimate of local accuracy on a 0–100 scale. Regions with pLDDT<50 should be treated as essentially unmodeled; they often correspond to intrinsically disordered segments.

Crystallographic B-factors measure how much each atom's electron density is smeared out, in Å². They rise in mobile loops and surface residues and fall in the buried interior. In AlphaFold models this column is repurposed to hold pLDDT instead.

Predicted aligned error is AlphaFold's pairwise confidence. Unlike pLDDT (per-residue), PAE is per-residue-pair and captures whether two parts of the structure are correctly placed relative to each other. Units are ångströms of expected positional error.